Protein AF-A0A7V5RMP7-F1 (afdb_monomer_lite)

Structure (mmCIF, N/CA/C/O backbone):
data_AF-A0A7V5RMP7-F1
#
_entry.id   AF-A0A7V5RMP7-F1
#
loop_
_atom_site.group_PDB
_atom_site.id
_atom_site.type_symbol
_atom_site.label_atom_id
_atom_site.label_alt_id
_atom_site.label_comp_id
_atom_site.label_asym_id
_atom_site.label_entity_id
_atom_site.label_seq_id
_atom_site.pdbx_PDB_ins_code
_atom_site.Cartn_x
_atom_site.Cartn_y
_atom_site.Cartn_z
_atom_site.occupancy
_atom_site.B_iso_or_equiv
_atom_site.auth_seq_id
_atom_site.auth_comp_id
_atom_site.auth_asym_id
_atom_site.auth_atom_id
_atom_site.pdbx_PDB_model_num
ATOM 1 N N . MET A 1 1 ? 29.336 -10.048 57.503 1.00 44.66 1 MET A N 1
ATOM 2 C CA . MET A 1 1 ? 29.392 -9.003 56.455 1.00 44.66 1 MET A CA 1
ATOM 3 C C . MET A 1 1 ? 28.675 -9.536 55.220 1.00 44.66 1 MET A C 1
ATOM 5 O O . MET A 1 1 ? 29.250 -10.320 54.477 1.00 44.66 1 MET A O 1
ATOM 9 N N . LEU A 1 2 ? 27.386 -9.218 55.076 1.00 48.66 2 LEU A N 1
ATOM 10 C CA . LEU A 1 2 ? 26.535 -9.742 54.004 1.00 48.66 2 LEU A CA 1
ATOM 11 C C . LEU A 1 2 ? 26.860 -8.983 52.708 1.00 48.66 2 LEU A C 1
ATOM 13 O O . LEU A 1 2 ? 26.573 -7.790 52.599 1.00 48.66 2 LEU A O 1
ATOM 17 N N . LYS A 1 3 ? 27.517 -9.644 51.750 1.00 53.53 3 LYS A N 1
ATOM 18 C CA . LYS A 1 3 ? 27.783 -9.071 50.426 1.00 53.53 3 LYS A CA 1
ATOM 19 C C . LYS A 1 3 ? 26.440 -8.926 49.703 1.00 53.53 3 LYS A C 1
ATOM 21 O O . LYS A 1 3 ? 25.833 -9.922 49.333 1.00 53.53 3 LYS A O 1
ATOM 26 N N . LYS A 1 4 ? 25.957 -7.689 49.555 1.00 57.75 4 LYS A N 1
ATOM 27 C CA . LYS A 1 4 ? 24.796 -7.354 48.720 1.00 57.75 4 LYS A CA 1
ATOM 28 C C . LYS A 1 4 ? 25.203 -7.538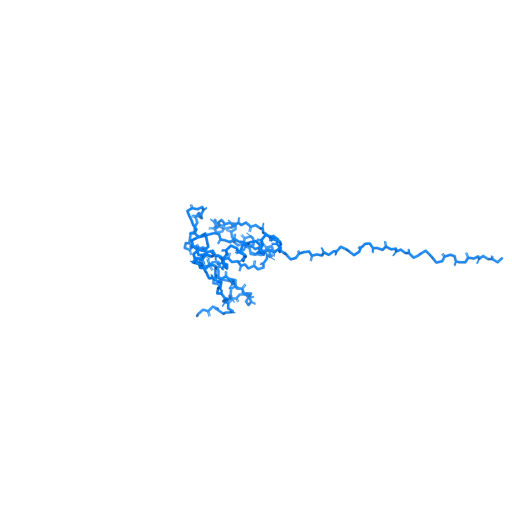 47.258 1.00 57.75 4 LYS A C 1
ATOM 30 O O . LYS A 1 4 ? 25.763 -6.630 46.654 1.00 57.75 4 LYS A O 1
ATOM 35 N N . THR A 1 5 ? 24.995 -8.728 46.712 1.00 62.41 5 THR A N 1
ATOM 36 C CA . THR A 1 5 ? 25.189 -8.990 45.284 1.00 62.41 5 THR A CA 1
ATOM 37 C C . THR A 1 5 ? 24.084 -8.253 44.525 1.00 62.41 5 THR A C 1
ATOM 39 O O . THR A 1 5 ? 22.921 -8.642 44.603 1.00 62.41 5 THR A O 1
ATOM 42 N N . LEU A 1 6 ? 24.418 -7.148 43.847 1.00 61.91 6 LEU A N 1
ATOM 43 C CA . LEU A 1 6 ? 23.504 -6.497 42.905 1.00 61.91 6 LEU A CA 1
ATOM 44 C C . LEU A 1 6 ? 23.266 -7.459 41.734 1.00 61.91 6 LEU A C 1
ATOM 46 O O . LEU A 1 6 ? 24.166 -7.710 40.936 1.00 61.91 6 LEU A O 1
ATOM 50 N N . LEU A 1 7 ? 22.058 -8.007 41.650 1.00 60.09 7 LEU A N 1
ATOM 51 C CA . LEU A 1 7 ? 21.595 -8.803 40.519 1.00 60.09 7 LEU A CA 1
ATOM 52 C C . LEU A 1 7 ? 21.203 -7.827 39.400 1.00 60.09 7 LEU A C 1
ATOM 54 O O . LEU A 1 7 ? 20.140 -7.212 39.443 1.00 60.09 7 LEU A O 1
ATOM 58 N N . PHE A 1 8 ? 22.099 -7.624 38.433 1.00 64.12 8 PHE A N 1
ATOM 59 C CA . PHE A 1 8 ? 21.811 -6.849 37.226 1.00 64.12 8 PHE A CA 1
ATOM 60 C C . PHE A 1 8 ? 20.920 -7.710 36.317 1.00 64.12 8 PHE A C 1
ATOM 62 O O . PHE A 1 8 ? 21.386 -8.663 35.695 1.00 64.12 8 PHE A O 1
ATOM 69 N N . LEU A 1 9 ? 19.618 -7.422 36.292 1.00 65.75 9 LEU A N 1
ATOM 70 C CA . LEU A 1 9 ? 18.668 -8.024 35.355 1.00 65.75 9 LEU A CA 1
ATOM 71 C C . LEU A 1 9 ? 18.976 -7.493 33.949 1.00 65.75 9 LEU A C 1
ATOM 73 O O . LEU A 1 9 ? 18.588 -6.383 33.592 1.00 65.75 9 LEU A O 1
ATOM 77 N N . TRP A 1 10 ? 19.708 -8.277 33.157 1.00 69.50 10 TRP A N 1
ATOM 78 C CA . TRP A 1 10 ? 19.907 -8.009 31.736 1.00 69.50 10 TRP A CA 1
ATOM 79 C C . TRP A 1 10 ? 18.609 -8.350 30.996 1.00 69.50 10 TRP A C 1
ATOM 81 O O . TRP A 1 10 ? 18.367 -9.499 30.633 1.00 69.50 10 TRP A O 1
ATOM 91 N N . ALA A 1 11 ? 17.732 -7.361 30.826 1.00 73.75 11 ALA A N 1
ATOM 92 C CA . ALA A 1 11 ? 16.579 -7.506 29.948 1.00 73.75 11 ALA A CA 1
ATOM 93 C C . ALA A 1 11 ? 17.053 -7.431 28.483 1.00 73.75 11 ALA A C 1
ATOM 95 O O . ALA A 1 11 ? 17.788 -6.499 28.139 1.00 73.75 11 ALA A O 1
ATOM 96 N N . PRO A 1 12 ? 16.668 -8.377 27.609 1.00 72.88 12 PRO A N 1
ATOM 97 C CA . PRO A 1 12 ? 16.946 -8.257 26.186 1.00 72.88 12 PRO A CA 1
ATOM 98 C C . PRO A 1 12 ? 16.164 -7.068 25.611 1.00 72.88 12 PRO A C 1
ATOM 100 O O . PRO A 1 12 ? 14.952 -6.956 25.803 1.00 72.88 12 PRO A O 1
ATOM 103 N N . LEU A 1 13 ? 16.859 -6.174 24.901 1.00 72.88 13 LEU A N 1
ATOM 104 C CA . LEU A 1 13 ? 16.219 -5.152 24.075 1.00 72.88 13 LEU A CA 1
ATOM 105 C C . LEU A 1 13 ? 15.552 -5.850 22.887 1.00 72.88 13 LEU A C 1
ATOM 107 O O . LEU A 1 13 ? 16.212 -6.225 21.919 1.00 72.88 13 LEU A O 1
ATOM 111 N N . PHE A 1 14 ? 14.238 -6.035 22.964 1.00 73.38 14 PHE A N 1
ATOM 112 C CA . PHE A 1 14 ? 13.448 -6.411 21.800 1.00 73.38 14 PHE A CA 1
ATOM 113 C C . PHE A 1 14 ? 13.294 -5.183 20.902 1.00 73.38 14 PHE A C 1
ATOM 115 O O . PHE A 1 14 ? 12.644 -4.206 21.271 1.00 73.38 14 PHE A O 1
ATOM 122 N N . PHE A 1 15 ? 13.907 -5.225 19.721 1.00 70.50 15 PHE A N 1
ATOM 123 C CA . PHE A 1 15 ? 13.671 -4.228 18.685 1.00 70.50 15 PHE A CA 1
ATOM 124 C C . PHE A 1 15 ? 12.276 -4.458 18.091 1.00 70.50 15 PHE A C 1
ATOM 126 O O . PHE A 1 15 ? 12.043 -5.456 17.411 1.00 70.50 15 PHE A O 1
ATOM 133 N N . LEU A 1 16 ? 11.345 -3.540 18.354 1.00 73.69 16 LEU A N 1
ATOM 134 C CA . LEU A 1 16 ? 10.062 -3.481 17.653 1.00 73.69 16 LEU A CA 1
ATOM 135 C C . LEU A 1 16 ? 10.329 -3.066 16.200 1.00 73.69 16 LEU A C 1
ATOM 137 O O . LEU A 1 16 ? 10.703 -1.927 15.934 1.00 73.69 16 LEU A O 1
ATOM 141 N N . GLN A 1 17 ? 10.180 -4.007 15.270 1.00 76.56 17 GLN A N 1
ATOM 142 C CA . GLN A 1 17 ? 10.252 -3.734 13.834 1.00 76.56 17 GLN A CA 1
ATOM 143 C C . GLN A 1 17 ? 8.950 -3.058 13.391 1.00 76.56 17 GLN A C 1
ATOM 145 O O . GLN A 1 17 ? 7.859 -3.535 13.714 1.00 76.56 17 GLN A O 1
ATOM 150 N N . ALA A 1 18 ? 9.062 -1.953 12.653 1.00 80.25 18 ALA A N 1
ATOM 151 C CA . ALA A 1 18 ? 7.908 -1.321 12.031 1.00 80.25 18 ALA A CA 1
ATOM 152 C C . ALA A 1 18 ? 7.302 -2.263 10.979 1.00 80.25 18 ALA A C 1
ATOM 154 O O . ALA A 1 18 ? 8.025 -2.864 10.182 1.00 80.25 18 ALA A O 1
ATOM 155 N N . GLN A 1 19 ? 5.976 -2.383 10.994 1.00 95.12 19 GLN A N 1
ATOM 156 C CA . GLN A 1 19 ? 5.215 -3.127 9.995 1.00 95.12 19 GLN A CA 1
ATOM 157 C C . GLN A 1 19 ? 4.478 -2.152 9.082 1.00 95.12 19 GLN A C 1
ATOM 159 O O . GLN A 1 19 ? 4.094 -1.053 9.495 1.00 95.12 19 GLN A O 1
ATOM 164 N N . TYR A 1 20 ? 4.262 -2.576 7.847 1.00 98.38 20 TYR A N 1
ATOM 165 C CA . TYR A 1 20 ? 3.599 -1.806 6.807 1.00 98.38 20 TYR A CA 1
ATOM 166 C C . TYR A 1 20 ? 2.477 -2.629 6.189 1.00 98.38 20 TYR A C 1
ATOM 168 O O . TYR A 1 20 ? 2.515 -3.858 6.188 1.00 98.38 20 TYR A O 1
ATOM 176 N N . LEU A 1 21 ? 1.483 -1.943 5.641 1.00 98.69 21 LEU A N 1
ATOM 177 C CA . LEU A 1 21 ? 0.391 -2.540 4.888 1.00 98.69 21 LEU A CA 1
ATOM 178 C C . LEU A 1 21 ? 0.618 -2.238 3.414 1.00 98.69 21 LEU A C 1
ATOM 180 O O . LEU A 1 21 ? 0.556 -1.084 2.995 1.00 98.69 21 LEU A O 1
ATOM 184 N N . LEU A 1 22 ? 0.887 -3.285 2.639 1.00 98.69 22 LEU A N 1
ATOM 185 C CA . LEU A 1 22 ? 0.961 -3.228 1.188 1.00 98.69 22 LEU A CA 1
ATOM 186 C C . LEU A 1 22 ? -0.418 -3.550 0.610 1.00 98.69 22 LEU A C 1
ATOM 188 O O . LEU A 1 22 ? -0.921 -4.664 0.759 1.00 98.69 22 LEU A O 1
ATOM 192 N N . VAL A 1 23 ? -1.014 -2.586 -0.078 1.00 98.75 23 VAL A N 1
ATOM 193 C CA . VAL A 1 23 ? -2.291 -2.723 -0.780 1.00 98.75 23 VAL A CA 1
ATOM 194 C C . VAL A 1 23 ? -1.997 -2.862 -2.274 1.00 98.75 23 VAL A C 1
ATOM 196 O O . VAL A 1 23 ? -1.678 -1.858 -2.918 1.00 98.75 23 VAL A O 1
ATOM 199 N N . PRO A 1 24 ? -2.067 -4.078 -2.848 1.00 98.44 24 PRO A N 1
ATOM 200 C CA . PRO A 1 24 ? -1.831 -4.260 -4.271 1.00 98.44 24 PRO A CA 1
ATOM 201 C C . PRO A 1 24 ? -2.939 -3.643 -5.112 1.00 98.44 24 PRO A C 1
ATOM 203 O O . PRO A 1 24 ? -4.089 -3.575 -4.674 1.00 98.44 24 PRO A O 1
ATOM 206 N N . MET A 1 25 ? -2.592 -3.243 -6.333 1.00 98.31 25 MET A N 1
ATOM 207 C CA . MET A 1 25 ? -3.528 -2.672 -7.310 1.00 98.31 25 MET A CA 1
ATOM 208 C C . MET A 1 25 ? -3.555 -3.452 -8.635 1.00 98.31 25 MET A C 1
ATOM 210 O O . MET A 1 25 ? -4.268 -3.085 -9.565 1.00 98.31 25 MET A O 1
ATOM 214 N N . ASP A 1 26 ? -2.822 -4.563 -8.708 1.00 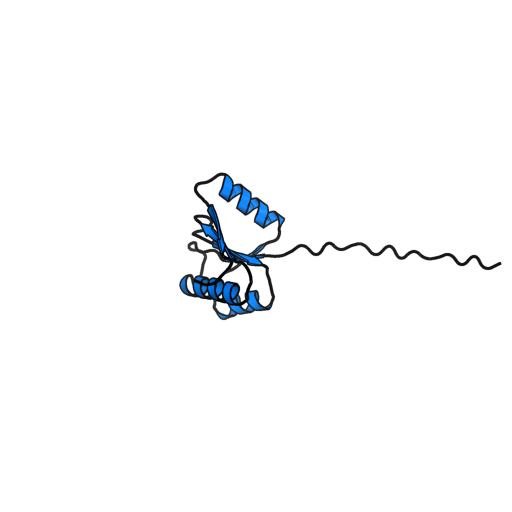97.94 26 ASP A N 1
ATOM 215 C CA . ASP A 1 26 ? -2.894 -5.556 -9.778 1.00 97.94 26 ASP A CA 1
ATOM 216 C C . ASP A 1 26 ? -4.194 -6.394 -9.702 1.00 97.94 26 ASP A C 1
ATOM 218 O O . ASP A 1 26 ? -5.117 -6.110 -8.934 1.00 97.94 26 ASP A O 1
ATOM 222 N N . ASN A 1 27 ? -4.276 -7.459 -10.502 1.00 97.62 27 ASN A N 1
ATOM 223 C CA . ASN A 1 27 ? -5.449 -8.337 -10.580 1.00 97.62 27 ASN A CA 1
ATOM 224 C C . ASN A 1 27 ? -5.750 -9.115 -9.283 1.00 97.62 27 ASN A C 1
ATOM 226 O O . ASN A 1 27 ? -6.803 -9.740 -9.192 1.00 97.62 27 ASN A O 1
ATOM 230 N N . SER A 1 28 ? -4.854 -9.110 -8.288 1.00 97.38 28 SER A N 1
ATOM 231 C CA . SER A 1 28 ? -5.101 -9.757 -6.991 1.00 97.38 28 SER A CA 1
ATOM 232 C C . SER A 1 28 ? -6.002 -8.935 -6.064 1.00 97.38 28 SER A C 1
ATOM 234 O O . SER A 1 28 ? -6.487 -9.453 -5.058 1.00 97.38 28 SER A O 1
ATOM 236 N N . GLN A 1 29 ? -6.231 -7.660 -6.382 1.00 98.12 29 GLN A N 1
ATOM 237 C CA . GLN A 1 29 ? -7.038 -6.771 -5.561 1.00 98.12 29 GLN A CA 1
ATOM 238 C C . GLN A 1 29 ? -8.534 -7.028 -5.760 1.00 98.12 29 GLN A C 1
ATOM 240 O O . GLN A 1 29 ? -9.055 -6.963 -6.870 1.00 98.12 29 GLN A O 1
ATOM 245 N N . GLN A 1 30 ? -9.247 -7.269 -4.660 1.00 96.38 30 GLN A N 1
ATOM 246 C CA . GLN A 1 30 ? -10.689 -7.526 -4.686 1.00 96.38 30 GLN A CA 1
ATOM 247 C C . GLN A 1 30 ? -11.536 -6.263 -4.894 1.00 96.38 30 GLN A C 1
ATOM 249 O O . GLN A 1 30 ? -12.643 -6.349 -5.419 1.00 96.38 30 GLN A O 1
ATOM 254 N N . ASN A 1 31 ? -11.064 -5.092 -4.452 1.00 97.44 31 ASN A N 1
ATOM 255 C CA . ASN A 1 31 ? -11.837 -3.850 -4.515 1.00 97.44 31 ASN A CA 1
ATOM 256 C C . ASN A 1 31 ? -10.948 -2.620 -4.809 1.00 97.44 31 ASN A C 1
ATOM 258 O O . ASN A 1 31 ? -10.729 -1.790 -3.924 1.00 97.44 31 ASN A O 1
ATOM 262 N N . HIS A 1 32 ? -10.489 -2.442 -6.057 1.00 97.69 32 HIS A N 1
ATOM 263 C CA . HIS A 1 32 ? -9.608 -1.324 -6.458 1.00 97.69 32 HIS A CA 1
ATOM 264 C C . HIS A 1 32 ? -10.169 0.059 -6.119 1.00 97.69 32 HIS A C 1
ATOM 266 O O . HIS A 1 32 ? -9.471 0.885 -5.539 1.00 97.69 32 HIS A O 1
ATOM 272 N N . LEU A 1 33 ? -11.447 0.322 -6.421 1.00 97.62 33 LEU A N 1
ATOM 273 C CA . LEU A 1 33 ? -12.047 1.638 -6.161 1.00 97.62 33 LEU A CA 1
ATOM 274 C C . LEU A 1 33 ? -12.057 1.973 -4.660 1.00 97.62 33 LEU A C 1
ATOM 276 O O . LEU A 1 33 ? -11.801 3.108 -4.262 1.00 97.62 33 LEU A O 1
ATOM 280 N N . LYS A 1 34 ? -12.310 0.974 -3.809 1.00 98.06 34 LYS A N 1
ATOM 281 C CA . LYS A 1 34 ? -12.260 1.161 -2.355 1.00 98.06 34 LYS A CA 1
ATOM 282 C C . LYS A 1 34 ? -10.825 1.284 -1.847 1.00 98.06 34 LYS A C 1
ATOM 284 O O . LYS A 1 34 ? -10.630 1.988 -0.864 1.00 98.06 34 LYS A O 1
ATOM 289 N N . ALA A 1 35 ? -9.843 0.661 -2.502 1.00 98.38 35 ALA A N 1
ATOM 290 C CA . ALA A 1 35 ? -8.428 0.813 -2.162 1.00 98.38 35 ALA A CA 1
ATOM 291 C C . ALA A 1 35 ? -7.965 2.276 -2.287 1.00 98.38 35 ALA A C 1
ATOM 293 O O . ALA A 1 35 ? -7.328 2.787 -1.369 1.00 98.38 35 ALA A O 1
ATOM 294 N N . TYR A 1 36 ? -8.391 2.995 -3.334 1.00 96.94 36 TYR A N 1
ATOM 295 C CA . TYR A 1 36 ? -8.170 4.447 -3.430 1.00 96.94 36 TYR A CA 1
ATOM 296 C C . TYR A 1 36 ? -8.830 5.214 -2.278 1.00 96.94 36 TYR A C 1
ATOM 298 O O . TYR A 1 36 ? -8.210 6.086 -1.673 1.00 96.94 36 TYR A O 1
ATOM 306 N N . GLY A 1 37 ? -10.075 4.869 -1.932 1.00 96.81 37 GLY A N 1
ATOM 307 C CA . GLY A 1 37 ? -10.771 5.477 -0.794 1.00 96.81 37 GLY A CA 1
ATOM 308 C C . GLY A 1 37 ? -10.068 5.228 0.546 1.00 96.81 37 GLY A C 1
ATOM 309 O O . GLY A 1 37 ? -10.060 6.103 1.408 1.00 96.81 37 GLY A O 1
ATOM 310 N N . VAL A 1 38 ? -9.447 4.058 0.715 1.00 97.75 38 VAL A N 1
ATOM 311 C CA . VAL A 1 38 ? -8.598 3.744 1.872 1.00 97.75 38 VAL A CA 1
ATOM 312 C C . VAL A 1 38 ? -7.345 4.614 1.864 1.00 97.75 38 VAL A C 1
ATOM 314 O O . VAL A 1 38 ? -7.087 5.254 2.875 1.00 97.75 38 VAL A O 1
ATOM 317 N N . ALA A 1 39 ? -6.608 4.697 0.751 1.00 97.31 39 ALA A N 1
ATOM 318 C CA . ALA A 1 39 ? -5.413 5.540 0.653 1.00 97.31 39 ALA A CA 1
ATOM 319 C C . ALA A 1 39 ? -5.728 7.011 0.983 1.00 97.31 39 ALA A C 1
ATOM 321 O O . ALA A 1 39 ? -5.044 7.634 1.790 1.00 97.31 39 ALA A O 1
ATOM 322 N N . PHE A 1 40 ? -6.837 7.535 0.455 1.00 97.12 40 PHE A N 1
ATOM 323 C CA . PHE A 1 40 ? -7.336 8.867 0.797 1.00 97.12 40 PHE A CA 1
ATOM 324 C C . PHE A 1 40 ? -7.655 9.012 2.294 1.00 97.12 40 PHE A C 1
ATOM 326 O O . PHE A 1 40 ? -7.298 10.012 2.914 1.00 97.12 40 PHE A O 1
ATOM 333 N N . GLN A 1 41 ? -8.308 8.016 2.899 1.00 97.25 41 GLN A N 1
ATOM 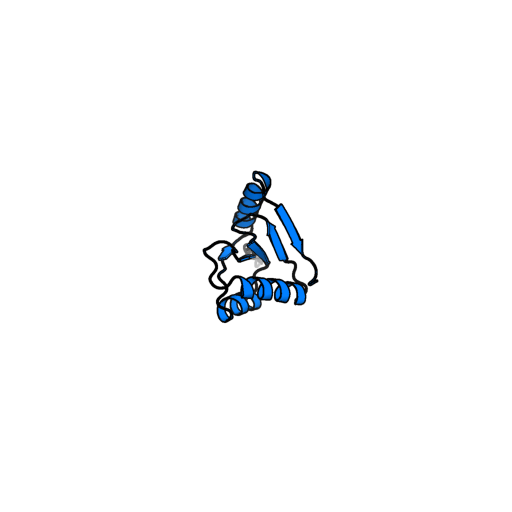334 C CA . GLN A 1 41 ? -8.630 8.038 4.326 1.00 97.25 41 GLN A CA 1
ATOM 335 C C . GLN A 1 41 ? -7.372 7.987 5.208 1.00 97.25 41 GLN A C 1
ATOM 337 O O . GLN A 1 41 ? -7.352 8.648 6.242 1.00 97.25 41 GLN A O 1
ATOM 342 N N . VAL A 1 42 ? -6.331 7.252 4.804 1.00 97.88 42 VAL A N 1
ATOM 343 C CA . VAL A 1 42 ? -5.031 7.212 5.500 1.00 97.88 42 VAL A CA 1
ATOM 344 C C . VAL A 1 42 ? -4.371 8.593 5.471 1.00 97.88 42 VAL A C 1
ATOM 346 O O . VAL A 1 42 ? -3.994 9.105 6.523 1.00 97.88 42 VAL A O 1
ATOM 349 N N . LEU A 1 43 ? -4.352 9.251 4.307 1.00 97.50 43 LEU A N 1
ATOM 350 C CA . LEU A 1 43 ? -3.854 10.626 4.174 1.00 97.50 43 LEU A CA 1
ATOM 351 C C . LEU A 1 43 ? -4.649 11.617 5.037 1.00 97.50 43 LEU A C 1
ATOM 353 O O . LEU 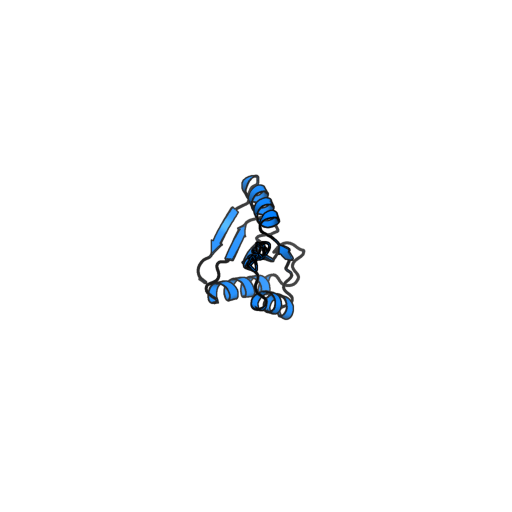A 1 43 ? -4.075 12.503 5.665 1.00 97.50 43 LEU A O 1
ATOM 357 N N . LYS A 1 44 ? -5.975 11.450 5.129 1.00 96.75 44 LYS A N 1
ATOM 358 C CA . LYS A 1 44 ? -6.822 12.239 6.040 1.00 96.75 44 LYS A CA 1
ATOM 359 C C . LYS A 1 44 ? -6.535 11.996 7.520 1.00 96.75 44 LYS A C 1
ATOM 361 O O . LYS A 1 44 ? -6.903 12.832 8.339 1.00 96.75 44 LYS A O 1
ATOM 366 N N . SER A 1 45 ? -5.936 10.862 7.865 1.00 95.94 45 SER A N 1
ATOM 367 C CA . SER A 1 45 ? -5.452 10.562 9.213 1.00 95.94 45 SER A CA 1
ATOM 368 C C . SER A 1 45 ? -4.032 11.083 9.460 1.00 95.94 45 SER A C 1
ATOM 370 O O . SER A 1 45 ? -3.420 10.671 10.438 1.00 95.94 45 SER A O 1
ATOM 372 N N . GLU A 1 46 ? -3.517 11.967 8.593 1.00 95.69 46 GLU A N 1
ATOM 373 C CA . GLU A 1 46 ? -2.169 12.550 8.679 1.00 95.69 46 GLU A CA 1
ATOM 374 C C . GLU A 1 46 ? -1.055 11.490 8.644 1.00 95.69 46 GLU A C 1
ATOM 376 O O . GLU A 1 46 ? 0.037 11.681 9.177 1.00 95.69 46 GLU A O 1
ATOM 381 N N . VAL A 1 47 ? -1.337 10.351 8.002 1.00 96.44 47 VAL A N 1
ATOM 382 C CA . VAL A 1 47 ? -0.369 9.282 7.764 1.00 96.44 47 VAL A CA 1
ATOM 383 C C . VAL A 1 47 ? 0.018 9.295 6.294 1.00 96.44 47 VAL A C 1
ATOM 385 O O . VAL A 1 47 ? -0.837 9.251 5.409 1.00 96.44 47 VAL A O 1
ATOM 388 N N . ASN A 1 48 ? 1.324 9.326 6.042 1.00 97.19 48 ASN A N 1
ATOM 389 C CA . ASN A 1 48 ? 1.859 9.295 4.690 1.00 97.19 48 ASN A CA 1
ATOM 390 C C . ASN A 1 48 ? 1.530 7.970 3.995 1.00 97.19 48 ASN A C 1
ATOM 392 O O . ASN A 1 48 ? 1.607 6.894 4.595 1.00 97.19 48 ASN A O 1
ATOM 396 N N . VAL A 1 49 ? 1.230 8.064 2.702 1.00 98.38 49 VAL A N 1
ATOM 397 C CA . VAL A 1 49 ? 1.054 6.914 1.814 1.00 98.38 49 VAL A CA 1
ATOM 398 C C . VAL A 1 49 ? 2.114 6.988 0.730 1.00 98.38 49 VAL A C 1
ATOM 400 O O . VAL A 1 49 ? 2.254 8.004 0.059 1.00 98.38 49 VAL A O 1
ATOM 403 N N . GLU A 1 50 ? 2.848 5.908 0.520 1.00 98.50 50 GLU A N 1
ATOM 404 C CA . GLU A 1 50 ? 3.686 5.762 -0.660 1.00 98.50 50 GLU A CA 1
ATOM 405 C C . GLU A 1 50 ? 2.873 5.115 -1.778 1.00 98.50 50 GLU A C 1
ATOM 407 O O . GLU A 1 50 ? 2.296 4.037 -1.612 1.00 98.50 50 GLU A O 1
ATOM 412 N N . TRP A 1 51 ? 2.824 5.782 -2.926 1.00 98.38 51 TRP A N 1
ATOM 413 C CA . TRP A 1 51 ? 2.268 5.239 -4.152 1.00 98.38 51 TRP A CA 1
ATOM 414 C C . TRP A 1 51 ? 3.398 4.662 -5.003 1.00 98.38 51 TRP A C 1
ATOM 416 O O . TRP A 1 51 ? 4.274 5.380 -5.486 1.00 98.38 51 TRP A O 1
ATOM 426 N N . LEU A 1 52 ? 3.388 3.340 -5.146 1.00 98.50 52 LEU A N 1
ATOM 427 C CA . LEU A 1 52 ? 4.400 2.564 -5.849 1.00 98.50 52 LEU A CA 1
ATOM 428 C C . LEU A 1 52 ? 3.959 2.378 -7.307 1.00 98.50 52 LEU A C 1
ATOM 430 O O . LEU A 1 52 ? 3.335 1.376 -7.662 1.00 98.50 52 LEU A O 1
ATOM 434 N N . LEU A 1 53 ? 4.228 3.379 -8.144 1.00 98.00 53 LEU A N 1
ATOM 435 C CA . LEU A 1 53 ? 3.861 3.417 -9.558 1.00 98.00 53 LEU A CA 1
ATOM 436 C C . LEU A 1 53 ? 4.466 2.233 -10.316 1.00 98.00 53 LEU A C 1
ATOM 438 O O . LEU A 1 53 ? 5.646 1.920 -10.178 1.00 98.00 53 LEU A O 1
ATOM 442 N N . ASN A 1 54 ? 3.635 1.577 -11.128 1.00 97.62 54 ASN A N 1
ATOM 443 C CA . ASN A 1 54 ? 3.936 0.361 -11.898 1.00 97.62 54 ASN A CA 1
ATOM 444 C C . ASN A 1 54 ? 4.361 -0.875 -11.080 1.00 97.62 54 ASN A C 1
ATOM 446 O O . ASN A 1 54 ? 4.321 -1.982 -11.617 1.00 97.62 54 ASN A O 1
ATOM 450 N N . TYR A 1 55 ? 4.652 -0.751 -9.784 1.00 98.38 55 TYR A N 1
ATOM 451 C CA . TYR A 1 55 ? 4.829 -1.899 -8.902 1.00 98.38 55 TYR A CA 1
ATOM 452 C C . TYR A 1 55 ? 3.467 -2.497 -8.541 1.00 98.38 55 TYR A C 1
ATOM 454 O O . TYR A 1 55 ? 2.620 -1.854 -7.905 1.00 98.38 55 TYR A O 1
ATOM 462 N N . ARG A 1 56 ? 3.236 -3.742 -8.978 1.00 97.69 56 ARG A N 1
ATOM 463 C CA . ARG A 1 56 ? 1.981 -4.478 -8.745 1.00 97.69 56 ARG A CA 1
ATOM 464 C C . ARG A 1 56 ? 0.733 -3.632 -9.046 1.00 97.69 56 ARG A C 1
ATOM 466 O O . ARG A 1 56 ? -0.185 -3.528 -8.233 1.00 97.69 56 ARG A O 1
ATOM 473 N N . GLY A 1 57 ? 0.731 -2.985 -10.214 1.00 96.50 57 GLY A N 1
ATOM 474 C CA . GLY A 1 57 ? -0.394 -2.183 -10.706 1.00 96.50 57 GLY A CA 1
ATOM 475 C C . GLY A 1 57 ? -0.555 -0.798 -10.068 1.00 96.50 57 GLY A C 1
ATOM 476 O O . GLY A 1 57 ? -1.613 -0.199 -10.230 1.00 96.50 57 GLY A O 1
ATOM 477 N N . GLY A 1 58 ? 0.451 -0.280 -9.354 1.00 97.44 58 GLY A N 1
ATOM 478 C CA . GLY A 1 58 ? 0.355 1.021 -8.680 1.00 97.44 58 GLY A CA 1
ATOM 479 C C . GLY A 1 58 ? -0.013 0.895 -7.203 1.00 97.44 58 GLY A C 1
ATOM 480 O O . GLY A 1 58 ? -0.954 1.549 -6.761 1.00 97.44 58 GLY A O 1
ATOM 481 N N . SER A 1 59 ? 0.663 0.009 -6.468 1.00 98.56 59 SER A N 1
ATOM 482 C CA . SER A 1 59 ? 0.317 -0.338 -5.081 1.00 98.56 59 SER A CA 1
ATOM 483 C C . SER A 1 59 ? 0.422 0.840 -4.114 1.00 98.56 59 SER A C 1
ATOM 485 O O . SER A 1 59 ? 1.215 1.755 -4.323 1.00 98.56 59 SER A O 1
ATOM 487 N N . PHE A 1 60 ? -0.315 0.772 -3.006 1.00 98.62 60 PHE A N 1
ATOM 488 C CA . PHE A 1 60 ? -0.144 1.691 -1.880 1.00 98.62 60 PHE A CA 1
ATOM 489 C C . PHE A 1 60 ? 0.592 1.009 -0.732 1.00 98.62 60 PHE A C 1
ATOM 491 O O . PHE A 1 60 ? 0.319 -0.150 -0.423 1.00 98.62 60 PHE A O 1
ATOM 498 N N . LEU A 1 61 ? 1.492 1.737 -0.082 1.00 98.69 61 LEU A N 1
ATOM 499 C CA . LEU A 1 61 ? 2.219 1.286 1.097 1.00 98.69 61 LEU A CA 1
ATOM 500 C C . LEU A 1 61 ? 2.122 2.355 2.190 1.00 98.69 61 LEU A C 1
ATOM 502 O O . LEU A 1 61 ? 2.354 3.533 1.938 1.00 98.69 61 LEU A O 1
ATOM 506 N N . PHE A 1 62 ? 1.764 1.958 3.407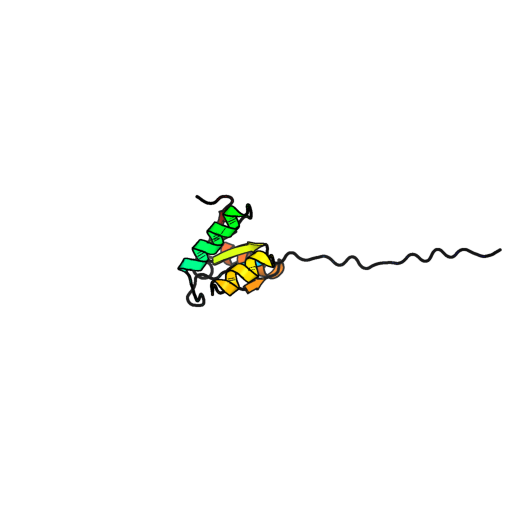 1.00 98.44 62 PHE A N 1
ATOM 507 C CA . PHE A 1 62 ? 1.702 2.856 4.566 1.00 98.44 62 PHE A CA 1
ATOM 508 C C . PHE A 1 62 ? 1.922 2.078 5.863 1.00 98.44 62 PHE A C 1
ATOM 510 O O . PHE A 1 62 ? 1.900 0.846 5.875 1.00 98.44 62 PHE A O 1
ATOM 517 N N . THR A 1 63 ? 2.177 2.785 6.962 1.00 97.31 63 THR A N 1
ATOM 518 C CA . THR A 1 63 ? 2.438 2.162 8.265 1.00 97.31 63 THR A CA 1
ATOM 519 C C . THR A 1 63 ? 1.236 1.355 8.751 1.00 97.31 63 THR A C 1
ATOM 521 O O . THR A 1 63 ? 0.082 1.777 8.647 1.00 97.31 63 THR A O 1
ATOM 524 N N . ALA A 1 64 ? 1.505 0.166 9.288 1.00 97.50 64 ALA A N 1
ATOM 525 C CA . ALA A 1 64 ? 0.460 -0.696 9.811 1.00 97.50 64 ALA A CA 1
ATOM 526 C C . ALA A 1 64 ? -0.116 -0.138 11.114 1.00 97.50 64 ALA A C 1
ATOM 528 O O . ALA A 1 64 ? 0.603 0.342 11.992 1.00 97.50 64 ALA A O 1
ATOM 529 N N . SER A 1 65 ? -1.436 -0.236 11.249 1.00 96.44 65 SER A N 1
ATOM 530 C CA . SER A 1 65 ? -2.133 -0.027 12.512 1.00 96.44 65 SER A CA 1
ATOM 531 C C . SER A 1 65 ? -3.375 -0.918 12.563 1.00 96.44 65 SER A C 1
ATOM 533 O O . SER A 1 65 ? -3.990 -1.154 11.516 1.00 96.44 65 SER A O 1
ATOM 535 N N . PRO A 1 66 ? -3.822 -1.339 13.762 1.00 96.75 66 PRO A N 1
ATOM 536 C CA . PRO A 1 66 ? -5.062 -2.103 13.899 1.00 96.75 66 PRO A CA 1
ATOM 537 C C . PRO A 1 66 ? -6.271 -1.398 13.266 1.00 96.75 66 PRO A C 1
ATOM 539 O O . PRO A 1 66 ? -7.148 -2.043 12.695 1.00 96.75 66 PRO A O 1
ATOM 542 N N . TYR A 1 67 ? -6.292 -0.061 13.317 1.00 97.31 67 TYR A N 1
ATOM 543 C CA . TYR A 1 67 ? -7.334 0.756 12.701 1.00 97.31 67 TYR A CA 1
ATOM 544 C C . TYR A 1 67 ? -7.365 0.598 11.173 1.00 97.31 67 TYR A C 1
ATOM 546 O O . TYR A 1 67 ? -8.434 0.387 10.592 1.00 97.31 67 TYR A O 1
ATOM 554 N N . PHE A 1 68 ? -6.207 0.660 10.510 1.00 98.00 68 PHE A N 1
ATOM 555 C CA . PHE A 1 68 ? -6.143 0.545 9.0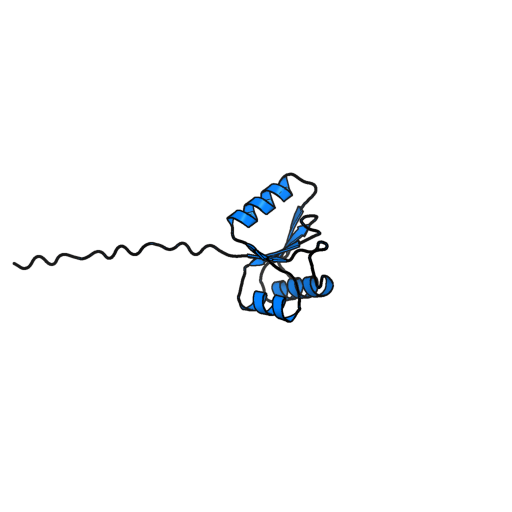54 1.00 98.00 68 PHE A CA 1
ATOM 556 C C . PHE A 1 68 ? -6.386 -0.885 8.561 1.00 98.00 68 PHE A C 1
ATOM 558 O O . PHE A 1 68 ? -7.097 -1.067 7.573 1.00 98.00 68 PHE A O 1
ATOM 565 N N . GLU A 1 69 ? -5.882 -1.897 9.272 1.00 98.12 69 GLU A N 1
ATOM 566 C CA . GLU A 1 69 ? -6.157 -3.312 8.977 1.00 98.12 69 GLU A CA 1
ATOM 567 C C . GLU A 1 69 ? -7.654 -3.625 9.046 1.00 98.12 69 GLU A C 1
ATOM 569 O O . GLU A 1 69 ? -8.226 -4.228 8.131 1.00 98.12 69 GLU A O 1
ATOM 574 N N . GLN A 1 70 ? -8.321 -3.146 10.099 1.00 98.12 70 GLN A N 1
ATOM 575 C CA . GLN A 1 70 ? -9.763 -3.297 10.243 1.00 98.12 70 GLN A CA 1
ATOM 576 C C . GLN A 1 70 ? -10.511 -2.558 9.126 1.00 98.12 70 GLN A C 1
ATOM 578 O O . GLN A 1 70 ? -11.463 -3.095 8.558 1.00 98.12 70 GLN A O 1
ATOM 583 N N . MET A 1 71 ? -10.075 -1.347 8.765 1.00 98.12 71 MET A N 1
ATOM 584 C CA . MET A 1 71 ? -10.657 -0.577 7.664 1.00 98.12 71 MET A CA 1
ATOM 585 C C . MET A 1 71 ? -10.561 -1.305 6.317 1.00 98.12 71 MET A C 1
ATOM 587 O O . MET A 1 71 ? -11.559 -1.329 5.590 1.00 98.12 71 MET A O 1
ATOM 591 N N . LEU A 1 72 ? -9.394 -1.865 5.986 1.00 98.50 72 LEU A N 1
ATOM 592 C CA . LEU A 1 72 ? -9.162 -2.646 4.769 1.00 98.50 72 LEU A CA 1
ATOM 593 C C . LEU A 1 72 ? -10.064 -3.884 4.745 1.00 98.50 72 LEU A C 1
ATOM 595 O O . LEU A 1 72 ? -10.817 -4.084 3.789 1.00 98.50 72 LEU A O 1
ATOM 599 N N . THR A 1 73 ? -10.063 -4.641 5.847 1.00 98.25 73 THR A N 1
ATOM 600 C CA . THR A 1 73 ? -10.854 -5.867 6.016 1.00 98.25 73 THR A CA 1
ATOM 601 C C . THR A 1 73 ? -12.350 -5.603 5.848 1.00 98.25 73 THR A C 1
ATOM 603 O O . THR A 1 73 ? -13.001 -6.235 5.020 1.00 98.25 73 THR A O 1
ATOM 606 N N . LEU A 1 74 ? -12.902 -4.615 6.563 1.00 98.06 74 LEU A N 1
ATOM 607 C CA . LEU A 1 74 ? -14.332 -4.280 6.500 1.00 98.06 74 LEU A CA 1
ATOM 608 C C . LEU A 1 74 ? -14.767 -3.766 5.122 1.00 98.06 74 LEU A C 1
ATOM 610 O O . LEU A 1 74 ? -15.934 -3.889 4.753 1.00 98.06 74 LEU A O 1
ATOM 614 N N . ARG A 1 75 ? -13.847 -3.177 4.351 1.00 98.00 75 ARG A N 1
ATOM 615 C CA . ARG A 1 75 ? -14.126 -2.684 2.994 1.00 98.00 75 ARG A CA 1
ATOM 616 C C . ARG A 1 75 ? -13.915 -3.749 1.915 1.00 98.00 75 ARG A C 1
ATOM 618 O O . ARG A 1 75 ? -14.306 -3.505 0.770 1.00 98.00 75 ARG A O 1
ATOM 625 N N . GLY A 1 76 ? -13.360 -4.910 2.266 1.00 98.25 76 GLY A N 1
ATOM 626 C CA . GLY A 1 76 ? -13.003 -5.973 1.326 1.00 98.25 76 GLY A CA 1
ATOM 627 C C . GLY A 1 76 ? -11.790 -5.625 0.460 1.00 98.25 76 GLY A C 1
ATOM 628 O O . GLY A 1 76 ? -11.678 -6.108 -0.662 1.00 98.25 76 GLY A O 1
ATOM 629 N N . VAL A 1 77 ? -10.914 -4.739 0.930 1.00 98.69 77 VAL A N 1
ATOM 630 C CA . VAL A 1 77 ? -9.692 -4.368 0.209 1.00 98.69 77 VAL A CA 1
ATOM 631 C C . VAL A 1 77 ? -8.593 -5.357 0.579 1.00 98.69 77 VAL A C 1
ATOM 633 O O . VAL A 1 77 ? -8.289 -5.540 1.756 1.00 98.69 77 VAL A O 1
ATOM 636 N N . SER A 1 78 ? -8.001 -6.002 -0.424 1.00 98.62 78 SER A N 1
ATOM 637 C CA . SER A 1 78 ? -6.893 -6.938 -0.234 1.00 98.62 78 SER A CA 1
ATOM 638 C C . SER A 1 78 ? -5.635 -6.191 0.199 1.00 98.62 78 SER A C 1
ATOM 640 O O . SER A 1 78 ? -5.333 -5.132 -0.350 1.00 98.62 78 SER A O 1
ATOM 642 N N . TYR A 1 79 ? -4.901 -6.747 1.162 1.00 98.62 79 TYR A N 1
ATOM 643 C CA . TYR A 1 79 ? -3.641 -6.195 1.653 1.00 98.62 79 TYR A CA 1
ATOM 644 C C . TYR A 1 79 ? -2.703 -7.302 2.142 1.00 98.62 79 TYR A C 1
ATOM 646 O O . TYR A 1 79 ? -3.108 -8.450 2.329 1.00 98.62 79 TYR A O 1
ATOM 654 N N . THR A 1 80 ? -1.438 -6.957 2.345 1.00 97.88 80 THR A N 1
ATOM 655 C CA . THR A 1 80 ? -0.427 -7.826 2.946 1.00 97.88 80 THR A CA 1
ATOM 656 C C . THR A 1 80 ? 0.372 -7.028 3.960 1.00 97.88 80 THR A C 1
ATOM 658 O O . THR A 1 80 ? 0.812 -5.919 3.663 1.00 97.88 80 THR A O 1
ATOM 661 N N . THR A 1 81 ? 0.572 -7.590 5.147 1.00 97.75 81 THR A N 1
ATOM 662 C CA . THR A 1 81 ? 1.472 -7.007 6.141 1.00 97.75 81 THR A CA 1
ATOM 663 C C . THR A 1 81 ? 2.910 -7.379 5.793 1.00 97.75 81 THR A C 1
ATOM 665 O O . THR A 1 81 ? 3.216 -8.557 5.612 1.00 97.75 81 THR A O 1
ATOM 668 N N . VAL A 1 82 ? 3.780 -6.382 5.669 1.00 97.50 82 VAL A N 1
ATOM 669 C CA . VAL A 1 82 ? 5.193 -6.544 5.300 1.00 97.50 82 VAL A CA 1
ATOM 670 C C . VAL A 1 82 ? 6.087 -5.843 6.321 1.00 97.50 82 VAL A C 1
ATOM 672 O O . VAL A 1 82 ? 5.693 -4.845 6.926 1.00 97.50 82 VAL A O 1
ATOM 675 N N . ASP A 1 83 ? 7.284 -6.377 6.544 1.00 96.62 83 ASP A N 1
ATOM 676 C CA . ASP A 1 83 ? 8.290 -5.771 7.417 1.00 96.62 83 ASP A CA 1
ATOM 677 C C . ASP A 1 83 ? 9.247 -4.862 6.629 1.00 96.62 83 ASP A C 1
ATOM 679 O O . ASP A 1 83 ? 9.173 -4.748 5.403 1.00 96.62 83 ASP A O 1
ATOM 683 N N . GLY A 1 84 ? 10.170 -4.204 7.334 1.00 95.81 84 GLY A N 1
ATOM 684 C CA . GLY A 1 84 ? 11.152 -3.323 6.699 1.00 95.81 84 GLY A CA 1
ATOM 685 C C . GLY A 1 84 ? 12.072 -4.034 5.698 1.00 95.81 84 GLY A C 1
ATOM 686 O O . GLY A 1 84 ? 12.487 -3.423 4.714 1.00 95.81 84 GLY A O 1
ATOM 687 N N . ALA A 1 85 ? 12.376 -5.320 5.900 1.00 95.94 85 ALA A N 1
ATOM 688 C CA . ALA A 1 85 ? 13.217 -6.079 4.976 1.00 95.94 85 ALA A CA 1
ATOM 689 C C . ALA A 1 85 ? 12.496 -6.324 3.643 1.00 95.94 85 ALA A C 1
ATOM 691 O O . ALA A 1 85 ? 13.072 -6.097 2.579 1.00 95.94 85 ALA A O 1
ATOM 692 N N . ALA A 1 86 ? 11.221 -6.712 3.699 1.00 97.69 86 ALA A N 1
ATOM 693 C CA . ALA A 1 86 ? 10.374 -6.856 2.525 1.00 97.69 86 ALA A CA 1
ATOM 694 C C . ALA A 1 86 ? 10.167 -5.515 1.805 1.00 97.69 86 ALA A C 1
ATOM 696 O O . ALA A 1 86 ? 10.271 -5.461 0.583 1.00 97.69 86 ALA A O 1
ATOM 697 N N . VAL A 1 87 ? 9.951 -4.419 2.540 1.00 98.06 87 VAL A N 1
ATOM 698 C CA . VAL A 1 87 ? 9.846 -3.072 1.951 1.00 98.06 87 VAL A CA 1
ATOM 699 C C . VAL A 1 87 ? 11.126 -2.681 1.204 1.00 98.06 87 VAL A C 1
ATOM 701 O O . VAL A 1 87 ? 11.053 -2.212 0.071 1.00 98.06 87 VAL A O 1
ATOM 704 N N . ASN A 1 88 ? 12.303 -2.949 1.772 1.00 97.69 88 ASN A N 1
ATOM 705 C CA . ASN A 1 88 ? 13.574 -2.682 1.093 1.00 97.69 88 ASN A CA 1
ATOM 706 C C . ASN A 1 88 ? 13.754 -3.521 -0.180 1.00 97.69 88 ASN A C 1
ATOM 708 O O . ASN A 1 88 ? 14.299 -3.024 -1.163 1.00 97.69 88 ASN A O 1
ATOM 712 N N . ALA A 1 89 ? 13.282 -4.770 -0.188 1.00 98.12 89 ALA A N 1
ATOM 713 C CA . ALA A 1 89 ? 13.296 -5.597 -1.392 1.00 98.12 89 ALA A CA 1
ATOM 714 C C . ALA A 1 89 ? 12.383 -5.019 -2.489 1.00 98.12 89 ALA A C 1
ATOM 716 O O . ALA A 1 89 ? 12.784 -4.969 -3.650 1.00 98.12 89 ALA A O 1
ATOM 717 N N . ILE A 1 90 ? 11.200 -4.516 -2.115 1.00 98.38 90 ILE A N 1
ATOM 718 C CA . ILE A 1 90 ? 10.287 -3.817 -3.033 1.00 98.38 90 ILE A CA 1
ATOM 719 C C . ILE A 1 90 ? 10.960 -2.571 -3.617 1.00 98.38 90 ILE A C 1
ATOM 721 O O . ILE A 1 90 ? 10.899 -2.346 -4.822 1.00 98.38 90 ILE A O 1
ATOM 725 N N . TYR A 1 91 ? 11.631 -1.769 -2.787 1.00 98.38 91 TYR A N 1
ATOM 726 C CA . TYR A 1 91 ? 12.338 -0.579 -3.265 1.00 98.38 91 TYR A CA 1
ATOM 727 C C . TYR A 1 91 ? 13.476 -0.924 -4.226 1.00 98.38 91 TYR A C 1
ATOM 729 O O . TYR A 1 91 ? 13.597 -0.285 -5.266 1.00 98.38 91 TYR A O 1
ATOM 737 N N . ALA A 1 92 ? 14.254 -1.968 -3.935 1.00 98.31 92 ALA A N 1
ATOM 738 C CA . ALA A 1 92 ? 15.297 -2.439 -4.840 1.00 98.31 92 ALA A CA 1
ATOM 739 C C . ALA A 1 92 ? 14.739 -2.901 -6.200 1.00 98.31 92 ALA A C 1
ATOM 741 O O . ALA A 1 92 ? 15.369 -2.656 -7.227 1.00 98.31 92 ALA A O 1
ATOM 742 N N . GLU A 1 93 ? 13.563 -3.539 -6.233 1.00 98.19 93 GLU A N 1
ATOM 743 C CA . GLU A 1 93 ? 12.886 -3.895 -7.489 1.00 98.19 93 GLU A CA 1
ATOM 744 C C . GLU A 1 93 ? 12.440 -2.647 -8.266 1.00 98.19 93 GLU A C 1
ATOM 746 O O . GLU A 1 93 ? 12.659 -2.562 -9.479 1.00 98.19 93 GLU A O 1
ATOM 751 N N . ILE A 1 94 ? 11.861 -1.668 -7.560 1.00 98.25 94 ILE A N 1
ATOM 752 C CA . ILE A 1 94 ? 11.416 -0.396 -8.139 1.00 98.25 94 ILE A CA 1
ATOM 753 C C . ILE A 1 94 ? 12.587 0.341 -8.799 1.00 98.25 94 ILE A C 1
ATOM 755 O O . ILE A 1 94 ? 12.459 0.784 -9.937 1.00 98.25 94 ILE A O 1
ATOM 759 N N . GLU A 1 95 ? 13.736 0.425 -8.125 1.00 97.62 95 GLU A N 1
ATOM 760 C CA . GLU A 1 95 ? 14.936 1.116 -8.622 1.00 97.62 95 GLU A CA 1
ATOM 761 C C . GLU A 1 95 ? 15.547 0.472 -9.879 1.00 97.62 95 GLU A C 1
ATOM 763 O O . GLU A 1 95 ? 16.233 1.144 -10.649 1.00 97.62 95 GLU A O 1
ATOM 768 N N . GLN A 1 96 ? 15.313 -0.824 -10.103 1.00 97.44 96 GLN A N 1
ATOM 769 C CA . GLN A 1 96 ? 15.897 -1.583 -11.217 1.00 97.44 96 GLN A CA 1
ATOM 770 C C . GLN A 1 96 ? 14.987 -1.661 -12.452 1.00 97.44 96 GLN A C 1
ATOM 772 O O . GLN A 1 96 ? 15.389 -2.213 -13.478 1.00 97.44 96 GLN A O 1
ATOM 777 N N . SER A 1 97 ? 13.768 -1.125 -12.367 1.00 95.81 97 SER A N 1
ATOM 778 C CA . SER A 1 97 ? 12.717 -1.289 -13.376 1.00 95.81 97 SER A CA 1
ATOM 779 C C . SER A 1 97 ? 12.081 0.049 -13.765 1.00 95.81 97 SER A C 1
ATOM 781 O O . SER A 1 97 ? 12.410 1.102 -13.232 1.00 95.81 97 SER A O 1
ATOM 783 N N . ASN A 1 98 ? 11.135 0.030 -14.710 1.00 96.25 98 ASN A N 1
ATOM 784 C CA . ASN A 1 98 ? 10.343 1.211 -15.076 1.00 96.25 98 ASN A CA 1
ATOM 785 C C . ASN A 1 98 ? 9.210 1.474 -14.058 1.00 96.25 98 ASN A C 1
ATOM 787 O O . ASN A 1 98 ? 8.022 1.418 -14.394 1.00 96.25 98 ASN A O 1
ATOM 791 N N . MET A 1 99 ? 9.584 1.678 -12.798 1.00 98.06 99 MET A N 1
ATOM 792 C CA . MET A 1 99 ? 8.695 1.905 -11.658 1.00 98.06 99 MET A CA 1
ATOM 793 C C . MET A 1 99 ? 9.134 3.155 -10.897 1.00 98.06 99 MET A C 1
ATOM 795 O O . MET A 1 99 ? 10.250 3.637 -11.068 1.00 98.06 99 MET A O 1
ATOM 799 N N . GLU A 1 100 ? 8.262 3.686 -10.045 1.00 97.75 100 GLU A N 1
ATOM 800 C CA . GLU A 1 100 ? 8.575 4.885 -9.267 1.00 97.75 100 GLU A CA 1
ATOM 801 C C . GLU A 1 100 ? 7.877 4.863 -7.908 1.00 97.75 100 GLU A C 1
ATOM 803 O O . GLU A 1 100 ? 6.768 4.350 -7.762 1.00 97.75 100 GLU A O 1
ATOM 808 N N . LYS A 1 101 ? 8.530 5.439 -6.899 1.00 97.44 101 LYS A N 1
ATOM 809 C CA . LYS A 1 101 ? 7.962 5.636 -5.569 1.00 97.44 101 LYS A CA 1
ATOM 810 C C . LYS A 1 101 ? 7.621 7.107 -5.368 1.00 97.44 101 LYS A C 1
ATOM 812 O O . LYS A 1 101 ? 8.521 7.938 -5.288 1.00 97.44 101 LYS A O 1
ATOM 817 N N . VAL A 1 102 ? 6.336 7.408 -5.206 1.00 97.25 102 VAL A N 1
ATOM 818 C CA . VAL A 1 102 ? 5.847 8.765 -4.937 1.00 97.25 102 VAL A CA 1
ATOM 819 C C . VAL A 1 102 ? 5.301 8.843 -3.516 1.00 97.25 102 VAL A C 1
ATOM 821 O O . VAL A 1 102 ? 4.400 8.093 -3.149 1.00 97.25 102 VAL A O 1
ATOM 824 N N . LEU A 1 103 ? 5.833 9.759 -2.705 1.00 96.62 103 LEU A N 1
ATOM 825 C CA . LEU A 1 103 ? 5.318 10.025 -1.362 1.00 96.62 103 LEU A CA 1
ATOM 826 C C . LEU A 1 103 ? 4.111 10.967 -1.437 1.00 96.62 103 LEU A C 1
ATOM 828 O O . LEU A 1 103 ? 4.204 12.065 -1.982 1.00 96.62 103 LEU A O 1
ATOM 832 N N . LEU A 1 104 ? 2.993 10.548 -0.852 1.00 95.12 104 LEU A N 1
ATOM 833 C CA . LEU A 1 104 ? 1.790 11.351 -0.683 1.00 95.12 104 LEU A CA 1
ATOM 834 C C . LEU A 1 104 ? 1.676 11.744 0.794 1.00 95.12 104 LEU A C 1
ATOM 836 O O . LEU A 1 104 ? 1.571 10.881 1.666 1.00 95.12 104 LEU A O 1
ATOM 840 N N . GLU A 1 105 ? 1.706 13.047 1.071 1.00 85.88 105 GLU A N 1
ATOM 841 C CA . GLU A 1 105 ? 1.669 13.590 2.441 1.00 85.88 105 GLU A CA 1
ATOM 842 C C . GLU A 1 105 ? 0.303 14.178 2.812 1.00 85.88 105 GLU A C 1
ATOM 844 O O . GLU A 1 105 ? -0.025 14.335 3.986 1.00 85.88 105 GLU A O 1
ATOM 849 N N . LYS A 1 106 ? -0.503 14.542 1.810 1.00 80.44 106 LYS A N 1
ATOM 850 C CA . LYS A 1 106 ? -1.822 15.145 2.000 1.00 80.44 106 LYS A CA 1
ATOM 851 C C . LYS A 1 106 ? -2.809 14.580 0.999 1.00 80.44 106 LYS A C 1
ATOM 853 O O . LYS A 1 106 ? -2.461 14.294 -0.145 1.00 80.44 106 LYS A O 1
ATOM 858 N N . ALA A 1 107 ? -4.051 14.456 1.448 1.00 69.50 107 ALA A N 1
ATOM 859 C CA . ALA A 1 107 ? -5.167 14.265 0.544 1.00 69.50 107 ALA A CA 1
ATOM 860 C C . ALA A 1 107 ? -5.262 15.487 -0.399 1.00 69.50 107 ALA A C 1
ATOM 862 O O . ALA A 1 107 ? -5.055 16.607 0.080 1.00 69.50 107 ALA A O 1
ATOM 863 N N . PRO A 1 108 ? -5.520 15.281 -1.703 1.00 63.72 108 PRO A N 1
ATOM 864 C CA . PRO A 1 108 ? -5.740 16.376 -2.645 1.00 63.72 108 PRO A CA 1
ATOM 865 C C . PRO A 1 108 ? -6.961 17.228 -2.278 1.00 63.72 108 PRO A C 1
ATOM 867 O O . PRO A 1 108 ? -7.883 16.705 -1.604 1.00 63.72 108 PRO A O 1
#

Radius of gyration: 19.5 Å; chains: 1; bounding box: 44×26×72 Å

pLDDT: mean 91.46, std 13.04, range [44.66, 98.75]

Foldseek 3Di:
DDPPPPDPPPDDPDDDFWKKKKFACAPVWPDNVVQVVLQQVCLVVQWKWKFKFPQRNGIIMTTDDPVSVVSCVVSSTDIDIDTPVVVVVSVVVQVVDPIDIDIDRHRD

Secondary structure (DSSP, 8-state):
------------------EEEEE--STT-S-HHHHHHHHHHHHHTT--EEEEETGGGTEEEEE--HHHHHHHHHHT---EEEEHHHHHHHHHHHHTTT-EEEEE-S--

Sequence (108 aa):
MLKKTLLFLWAPLFFLQAQYLLVPMDNSQQNHLKAYGVAFQVLKSEVNVEWLLNYRGGSFLFTASPYFEQMLTLRGVSYTTVDGAAVNAIYAEIEQSNMEKVLLEKAP

Organism: Caldithrix abyssi (NCBI:txid187145)